Protein AF-A0A7V8SSD1-F1 (afdb_monomer)

Foldseek 3Di:
DVVVVVVVLVVLVVVLVVLVVVLVVLLVVLVVVDDPVSVVSPVVSVVSVVVSVVSVVVSVVVVVVVCVVVQPDPPSPPDPPPPPDDDD

Sequence (88 aa):
MKKTLTTVYGALALLATGLAAFIAVLFLLALALGGAAGGAISEFAGTVARWSISVAAVAVLVGLVHTYVTGTHSLTAGPSRKSGTEES

Mean predicted aligned error: 12.34 Å

Structure (mmCIF, N/CA/C/O backbone):
data_AF-A0A7V8SSD1-F1
#
_entry.id   AF-A0A7V8SSD1-F1
#
loop_
_atom_site.group_PDB
_atom_site.id
_atom_site.type_symbol
_atom_site.label_atom_id
_atom_site.label_alt_id
_atom_site.label_comp_id
_atom_site.label_asym_id
_atom_site.label_entity_id
_atom_site.label_seq_id
_atom_site.pdbx_PDB_ins_code
_atom_site.Cartn_x
_atom_site.Cartn_y
_atom_site.Cartn_z
_atom_site.occupancy
_atom_site.B_iso_or_equiv
_atom_site.auth_seq_id
_atom_site.auth_comp_id
_atom_site.auth_asym_id
_atom_site.auth_atom_id
_atom_site.pdbx_PDB_model_num
ATOM 1 N N . MET A 1 1 ? -8.847 -3.690 26.553 1.00 48.38 1 MET A N 1
ATOM 2 C CA . MET A 1 1 ? -9.114 -4.051 25.138 1.00 48.38 1 MET A CA 1
ATOM 3 C C . MET A 1 1 ? -9.019 -2.877 24.153 1.00 48.38 1 MET A C 1
ATOM 5 O O . MET A 1 1 ? -8.600 -3.104 23.031 1.00 48.38 1 MET A O 1
ATOM 9 N N . LYS A 1 2 ? -9.305 -1.622 24.547 1.00 52.00 2 LYS A N 1
ATOM 10 C CA . LYS A 1 2 ? -9.243 -0.439 23.653 1.00 52.00 2 LYS A CA 1
ATOM 11 C C . LYS A 1 2 ? -7.856 -0.128 23.052 1.00 52.00 2 LYS A C 1
ATOM 13 O O . LYS A 1 2 ? -7.784 0.372 21.93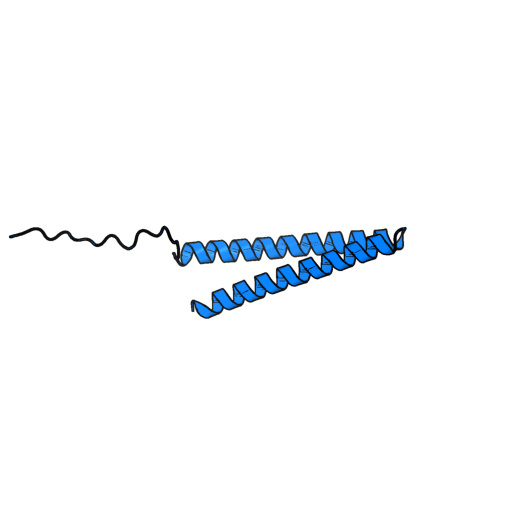8 1.00 52.00 2 LYS A O 1
ATOM 18 N N . LYS A 1 3 ? -6.770 -0.439 23.775 1.00 55.38 3 LYS A N 1
ATOM 19 C CA . LYS A 1 3 ? -5.381 -0.140 23.370 1.00 55.38 3 LYS A CA 1
ATOM 20 C C . LYS A 1 3 ? -4.884 -1.062 22.249 1.00 55.38 3 LYS A C 1
ATOM 22 O O . LYS A 1 3 ? -4.226 -0.612 21.327 1.00 55.38 3 LYS A O 1
ATOM 27 N N . THR A 1 4 ? -5.261 -2.340 22.289 1.00 58.53 4 THR A N 1
ATOM 28 C CA . THR A 1 4 ? -4.829 -3.337 21.303 1.00 58.53 4 THR A CA 1
ATOM 29 C C . THR A 1 4 ? -5.422 -3.062 19.925 1.00 58.53 4 THR A C 1
ATOM 31 O O . THR A 1 4 ? -4.707 -3.155 18.939 1.00 58.53 4 THR A O 1
ATOM 34 N N . LEU A 1 5 ? -6.691 -2.649 19.840 1.00 56.78 5 LEU A N 1
ATOM 35 C CA . LEU A 1 5 ? -7.331 -2.378 18.548 1.00 56.78 5 LEU A CA 1
ATOM 36 C C . LEU A 1 5 ? -6.851 -1.078 17.894 1.00 56.78 5 LEU A C 1
ATOM 38 O O . LEU A 1 5 ? -6.729 -1.033 16.675 1.00 56.78 5 LEU A O 1
ATOM 42 N N . THR A 1 6 ? -6.503 -0.054 18.677 1.00 63.53 6 THR A N 1
ATOM 43 C CA . THR A 1 6 ? -5.857 1.157 18.138 1.00 63.53 6 THR A CA 1
ATOM 44 C C . THR A 1 6 ? -4.435 0.874 17.667 1.00 63.53 6 THR A C 1
ATOM 46 O O . THR A 1 6 ? -4.044 1.357 16.609 1.00 63.53 6 THR A O 1
ATOM 49 N N . THR A 1 7 ? -3.677 0.047 18.391 1.00 70.88 7 THR A N 1
ATOM 50 C CA . THR A 1 7 ? -2.348 -0.399 17.947 1.00 70.88 7 THR A CA 1
ATOM 51 C C . THR A 1 7 ? -2.425 -1.260 16.686 1.00 70.88 7 THR A C 1
ATOM 53 O O . THR A 1 7 ? -1.638 -1.051 15.771 1.00 70.88 7 THR A O 1
ATOM 56 N N . VAL A 1 8 ? -3.388 -2.181 16.600 1.00 69.75 8 VAL A N 1
ATOM 57 C CA . VAL A 1 8 ? -3.596 -3.027 15.414 1.00 69.75 8 VAL A CA 1
ATOM 58 C C . VAL A 1 8 ? -4.032 -2.185 14.216 1.00 69.75 8 VAL A C 1
ATOM 60 O O . VAL A 1 8 ? -3.446 -2.319 13.149 1.00 69.75 8 VAL A O 1
ATOM 63 N N . TYR A 1 9 ? -4.982 -1.262 14.387 1.00 71.06 9 TYR A N 1
ATOM 64 C CA . TYR A 1 9 ? -5.369 -0.332 13.324 1.00 71.06 9 TYR A CA 1
ATOM 65 C C . TYR A 1 9 ? -4.192 0.536 12.870 1.00 71.06 9 TYR A C 1
ATOM 67 O O . TYR A 1 9 ? -3.937 0.637 11.675 1.00 71.06 9 TYR A O 1
ATOM 75 N N . GLY A 1 10 ? -3.443 1.120 13.809 1.00 71.62 10 GLY A N 1
ATOM 76 C CA . GLY A 1 10 ? -2.262 1.922 13.496 1.00 71.62 10 GLY A CA 1
ATOM 77 C C . GLY A 1 10 ? -1.193 1.122 12.751 1.00 71.62 10 GLY A C 1
ATOM 78 O O . GLY A 1 10 ? -0.631 1.619 11.780 1.00 71.62 10 GLY A O 1
ATOM 79 N N . ALA A 1 11 ? -0.959 -0.133 13.144 1.00 76.56 1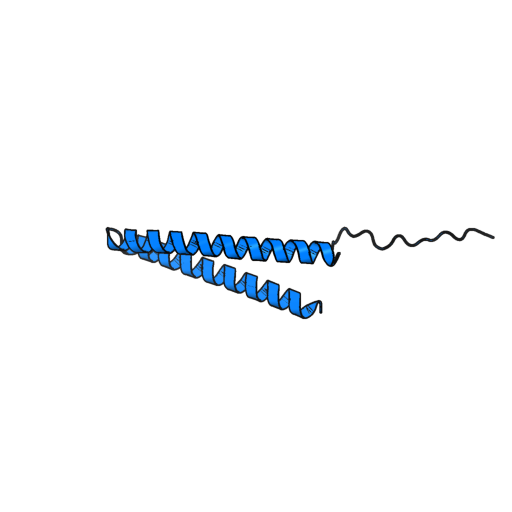1 ALA A N 1
ATOM 80 C CA . ALA A 1 11 ? -0.029 -1.029 12.463 1.00 76.56 11 ALA A CA 1
ATOM 81 C C . ALA A 1 11 ? -0.507 -1.402 11.051 1.00 76.56 11 ALA A C 1
ATOM 83 O O . ALA A 1 11 ? 0.288 -1.363 10.116 1.00 76.56 11 ALA A O 1
ATOM 84 N N . LEU A 1 12 ? -1.798 -1.711 10.871 1.00 76.56 12 LEU A N 1
ATOM 85 C CA . LEU A 1 12 ? -2.366 -1.979 9.546 1.00 76.56 12 LEU A CA 1
ATOM 86 C C . LEU A 1 12 ? -2.323 -0.743 8.648 1.00 76.56 12 LEU A C 1
ATOM 88 O O . LEU A 1 12 ? -1.974 -0.861 7.476 1.00 76.56 12 LEU A O 1
ATOM 92 N N . ALA A 1 13 ? -2.650 0.430 9.188 1.00 75.88 13 ALA A N 1
ATOM 93 C CA . ALA A 1 13 ? -2.578 1.684 8.457 1.00 75.88 13 ALA A CA 1
ATOM 94 C C . ALA A 1 13 ? -1.140 1.948 8.004 1.00 75.88 13 ALA A C 1
ATOM 96 O O . ALA A 1 13 ? -0.924 2.174 6.821 1.00 75.88 13 ALA A O 1
ATOM 97 N N . LEU A 1 14 ? -0.160 1.825 8.906 1.00 81.38 14 LEU A N 1
ATOM 98 C CA . LEU A 1 14 ? 1.256 2.037 8.603 1.00 81.38 14 LEU A CA 1
ATOM 99 C C . LEU A 1 14 ? 1.797 1.033 7.572 1.00 81.38 14 LEU A C 1
ATOM 101 O O . LEU A 1 14 ? 2.547 1.419 6.676 1.00 81.38 14 LEU A O 1
ATOM 105 N N . LEU A 1 15 ? 1.380 -0.235 7.654 1.00 81.81 15 LEU A N 1
ATOM 106 C CA . LEU A 1 15 ? 1.687 -1.242 6.636 1.00 81.81 15 LEU A CA 1
ATOM 107 C C . LEU A 1 15 ? 1.079 -0.880 5.278 1.00 81.81 15 LEU A C 1
ATOM 109 O O . LEU A 1 15 ? 1.767 -0.977 4.264 1.00 81.81 15 LEU A O 1
ATOM 113 N N . ALA A 1 16 ? -0.177 -0.427 5.247 1.00 79.56 16 ALA A N 1
ATOM 114 C CA . ALA A 1 16 ? -0.839 -0.020 4.012 1.00 79.56 16 ALA A CA 1
ATOM 115 C C . ALA A 1 16 ? -0.140 1.186 3.362 1.00 79.56 16 ALA A C 1
ATOM 117 O O . ALA A 1 16 ? 0.109 1.164 2.155 1.00 79.56 16 ALA A O 1
ATOM 118 N N . THR A 1 17 ? 0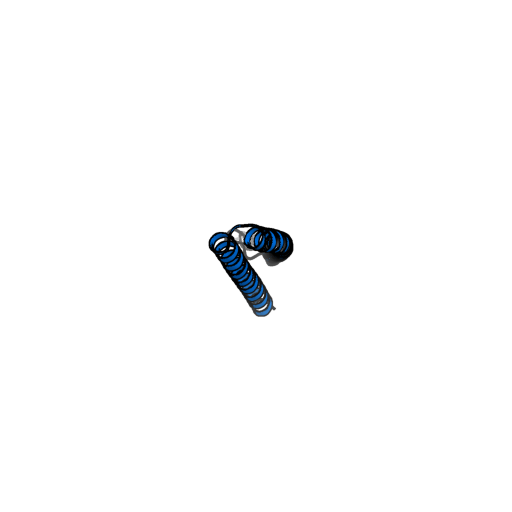.243 2.207 4.138 1.00 82.62 17 THR A N 1
ATOM 119 C CA . THR A 1 17 ? 0.999 3.355 3.608 1.00 82.62 17 THR A CA 1
ATOM 120 C C . THR A 1 17 ? 2.390 2.954 3.131 1.00 82.62 17 THR A C 1
ATOM 122 O O . THR A 1 17 ? 2.827 3.425 2.082 1.00 82.62 17 THR A O 1
ATOM 125 N N . GLY A 1 18 ? 3.081 2.068 3.855 1.00 87.62 18 GLY A N 1
ATOM 126 C CA . GLY A 1 18 ? 4.386 1.548 3.438 1.00 87.62 18 GLY A CA 1
ATOM 127 C C . GLY A 1 18 ? 4.311 0.777 2.118 1.00 87.62 18 GLY A C 1
ATOM 128 O O . GLY A 1 18 ? 5.138 0.981 1.229 1.00 87.62 18 GLY A O 1
ATOM 129 N N . LEU A 1 19 ? 3.276 -0.048 1.948 1.00 83.44 19 LEU A N 1
ATOM 130 C CA . LEU A 1 19 ? 3.057 -0.809 0.720 1.00 83.44 19 LEU A CA 1
ATOM 131 C C . LEU A 1 19 ? 2.702 0.111 -0.460 1.00 83.44 19 LEU A C 1
ATOM 133 O O . LEU A 1 19 ? 3.221 -0.072 -1.560 1.00 83.44 19 LEU A O 1
ATOM 137 N N . ALA A 1 20 ? 1.897 1.150 -0.221 1.00 82.19 20 ALA A N 1
ATOM 138 C CA . ALA A 1 20 ? 1.604 2.176 -1.220 1.00 82.19 20 ALA A CA 1
ATOM 139 C C . ALA A 1 20 ? 2.867 2.942 -1.656 1.00 82.19 20 ALA A C 1
ATOM 141 O O . ALA A 1 20 ? 3.075 3.156 -2.851 1.00 82.19 20 ALA A O 1
ATOM 142 N N . ALA A 1 21 ? 3.742 3.300 -0.711 1.00 87.88 21 ALA A N 1
ATOM 143 C CA . ALA A 1 21 ? 5.019 3.944 -1.014 1.00 87.88 21 ALA A CA 1
ATOM 144 C C . ALA A 1 21 ? 5.938 3.033 -1.844 1.00 87.88 21 ALA A C 1
ATOM 146 O O . ALA A 1 21 ? 6.546 3.483 -2.814 1.00 87.88 21 ALA A O 1
ATOM 147 N N . PHE A 1 22 ? 5.996 1.739 -1.520 1.00 87.94 22 PHE A N 1
ATOM 148 C CA . PHE A 1 22 ? 6.759 0.761 -2.297 1.00 87.94 22 PHE A CA 1
ATOM 149 C C . PHE A 1 22 ? 6.249 0.634 -3.742 1.00 87.94 22 PHE A C 1
ATOM 151 O O . PHE A 1 22 ? 7.040 0.675 -4.685 1.00 87.94 22 PHE A O 1
ATOM 158 N N . ILE A 1 23 ? 4.928 0.556 -3.936 1.00 87.44 23 ILE A N 1
ATOM 159 C CA . ILE A 1 23 ? 4.312 0.534 -5.273 1.00 87.44 23 ILE A CA 1
ATOM 160 C C . ILE A 1 23 ? 4.659 1.807 -6.057 1.00 87.44 23 ILE A C 1
ATOM 162 O O . ILE A 1 23 ? 4.974 1.725 -7.244 1.00 87.44 23 ILE A O 1
ATOM 166 N N . ALA A 1 24 ? 4.654 2.974 -5.406 1.00 88.06 24 ALA A N 1
ATOM 167 C CA . ALA A 1 24 ? 5.033 4.230 -6.050 1.00 88.06 24 ALA A CA 1
ATOM 168 C C . ALA A 1 24 ? 6.479 4.191 -6.579 1.00 88.06 24 ALA A C 1
ATOM 170 O O . ALA A 1 24 ? 6.735 4.626 -7.702 1.00 88.06 24 ALA A O 1
ATOM 171 N N . VAL A 1 25 ? 7.412 3.604 -5.823 1.00 91.06 25 VAL A N 1
ATOM 172 C CA . VAL A 1 25 ? 8.804 3.417 -6.268 1.00 91.06 25 VAL A CA 1
ATOM 173 C C . VAL A 1 25 ? 8.890 2.472 -7.470 1.00 91.06 25 VAL A C 1
ATOM 175 O O . VAL A 1 25 ? 9.618 2.768 -8.416 1.00 91.06 25 VAL A O 1
ATOM 178 N N . LEU A 1 26 ? 8.124 1.376 -7.486 1.00 87.62 26 LEU A N 1
ATOM 179 C CA . LEU A 1 26 ? 8.076 0.464 -8.637 1.00 87.62 26 LEU A CA 1
ATOM 180 C C . LEU A 1 26 ? 7.558 1.155 -9.903 1.00 87.62 26 LEU A C 1
ATOM 182 O O . LEU A 1 26 ? 8.095 0.933 -10.988 1.00 87.62 26 LEU A O 1
ATOM 186 N N . PHE A 1 27 ? 6.561 2.029 -9.767 1.00 86.88 27 PHE A N 1
ATOM 187 C CA . PHE A 1 27 ? 6.069 2.838 -10.881 1.00 86.88 27 PHE A CA 1
ATOM 188 C C . PHE A 1 27 ? 7.115 3.835 -11.388 1.00 86.88 27 PHE A C 1
ATOM 190 O O . PHE A 1 27 ? 7.269 3.983 -12.600 1.00 86.88 27 PHE A O 1
ATOM 197 N N . LEU A 1 28 ? 7.866 4.481 -10.491 1.00 90.06 28 LEU A N 1
ATOM 198 C CA . LEU A 1 28 ? 8.963 5.374 -10.876 1.00 90.06 28 LEU A CA 1
ATOM 199 C C . LEU A 1 28 ? 10.097 4.621 -11.584 1.00 90.06 28 LEU A C 1
ATOM 201 O O . LEU A 1 28 ? 10.620 5.107 -12.584 1.00 90.06 28 LEU A O 1
ATOM 205 N N . LEU A 1 29 ? 10.441 3.420 -11.114 1.00 87.25 29 LEU A N 1
ATOM 206 C CA . LEU A 1 29 ? 11.412 2.538 -11.768 1.00 87.25 29 LEU A CA 1
ATOM 207 C C . LEU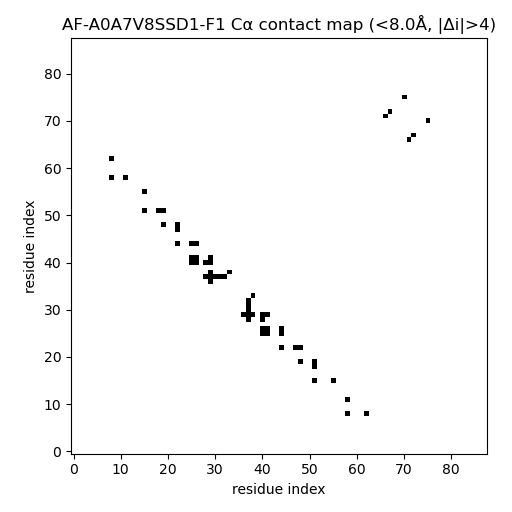 A 1 29 ? 10.944 2.097 -13.158 1.00 87.25 29 LEU A C 1
ATOM 209 O O . LEU A 1 29 ? 11.730 2.133 -14.102 1.00 87.25 29 LEU A O 1
ATOM 213 N N . ALA A 1 30 ? 9.671 1.724 -13.304 1.00 88.00 30 ALA A N 1
ATOM 214 C CA . ALA A 1 30 ? 9.090 1.376 -14.598 1.00 88.00 30 ALA A CA 1
ATOM 215 C C . ALA A 1 30 ? 9.156 2.552 -15.588 1.00 88.00 30 ALA A C 1
ATOM 217 O O . ALA A 1 30 ? 9.518 2.360 -16.751 1.00 88.00 30 ALA A O 1
ATOM 218 N N . LEU A 1 31 ? 8.865 3.766 -15.107 1.00 87.94 31 LEU A N 1
ATOM 219 C CA . LEU A 1 31 ? 8.990 5.010 -15.869 1.00 87.94 31 LEU A CA 1
ATOM 220 C C . LEU A 1 31 ? 10.437 5.296 -16.287 1.00 87.94 31 LEU A C 1
ATOM 222 O O . LEU A 1 31 ? 10.667 5.683 -17.429 1.00 87.94 31 LEU A O 1
ATOM 226 N N . ALA A 1 32 ? 11.399 5.094 -15.384 1.00 91.38 32 ALA A N 1
ATOM 227 C CA . ALA A 1 32 ? 12.813 5.348 -15.649 1.00 91.38 32 ALA A CA 1
ATOM 228 C C . ALA A 1 32 ? 13.428 4.343 -16.637 1.00 91.38 32 ALA A C 1
ATOM 230 O O . ALA A 1 32 ? 14.261 4.724 -17.456 1.00 91.38 32 ALA A O 1
ATOM 231 N N . LEU A 1 33 ? 13.033 3.067 -16.565 1.00 91.19 33 LEU A N 1
ATOM 232 C CA . LEU A 1 33 ? 13.549 2.010 -17.442 1.00 91.19 33 LEU A CA 1
ATOM 233 C C . LEU A 1 33 ? 12.937 2.066 -18.846 1.00 91.19 33 LEU A C 1
ATOM 235 O O . LEU A 1 33 ? 13.647 1.865 -19.830 1.00 91.19 33 LEU A O 1
ATOM 239 N N . GLY A 1 34 ? 11.631 2.329 -18.946 1.00 84.81 34 GLY A N 1
ATOM 240 C CA . GLY A 1 34 ? 10.910 2.336 -20.217 1.00 84.81 34 GLY A CA 1
ATOM 241 C C . GLY A 1 34 ? 10.964 1.001 -20.983 1.00 84.81 34 GLY A C 1
ATOM 242 O O . GLY A 1 34 ? 11.488 -0.016 -20.519 1.00 84.81 34 GLY A O 1
ATOM 243 N N . GLY A 1 35 ? 10.375 0.992 -22.182 1.00 87.75 35 GLY A N 1
ATOM 244 C CA . GLY A 1 35 ? 10.388 -0.168 -23.081 1.00 87.75 35 GLY A CA 1
ATOM 245 C C . GLY A 1 35 ? 9.739 -1.432 -22.496 1.00 87.75 35 GLY A C 1
ATOM 246 O O . GLY A 1 35 ? 8.882 -1.371 -21.614 1.00 87.75 35 GLY A O 1
ATOM 247 N N . ALA A 1 36 ? 10.150 -2.600 -22.997 1.00 85.50 36 ALA A N 1
ATOM 248 C CA . ALA A 1 36 ? 9.590 -3.892 -22.586 1.00 85.50 36 ALA A CA 1
ATOM 249 C C . ALA A 1 36 ? 9.836 -4.213 -21.096 1.00 85.50 36 ALA A C 1
ATOM 251 O O . ALA A 1 36 ? 8.973 -4.788 -20.436 1.00 85.50 36 ALA A O 1
ATOM 252 N N . ALA A 1 37 ? 10.986 -3.797 -20.551 1.00 82.00 37 ALA A N 1
ATOM 253 C CA . ALA A 1 37 ? 11.328 -3.999 -19.143 1.00 82.00 37 ALA A CA 1
ATOM 254 C C . ALA A 1 37 ? 10.467 -3.130 -18.210 1.00 82.00 37 ALA A C 1
ATOM 256 O O . ALA A 1 37 ? 9.941 -3.632 -17.216 1.00 82.00 37 ALA A O 1
ATOM 257 N N . GLY A 1 38 ? 10.258 -1.853 -18.551 1.00 83.50 38 GLY A N 1
ATOM 258 C CA . GLY A 1 38 ? 9.350 -0.971 -17.815 1.00 83.50 38 GLY A CA 1
ATOM 259 C C . GLY A 1 38 ? 7.896 -1.452 -17.866 1.00 83.50 38 GLY A C 1
ATOM 260 O O . GLY A 1 38 ? 7.210 -1.425 -16.846 1.00 83.50 38 GLY A O 1
ATOM 261 N N . GLY A 1 39 ? 7.450 -1.975 -19.015 1.00 84.69 39 GLY A N 1
ATOM 262 C CA . GLY A 1 39 ? 6.115 -2.561 -19.173 1.00 84.69 39 GLY A CA 1
ATOM 263 C C . GLY A 1 39 ? 5.845 -3.716 -18.202 1.00 84.69 39 GLY A C 1
ATOM 264 O O . GLY A 1 39 ? 4.861 -3.674 -17.465 1.00 84.69 39 GLY A O 1
ATOM 265 N N . ALA A 1 40 ? 6.755 -4.693 -18.122 1.00 87.62 40 ALA A N 1
ATOM 266 C CA . ALA A 1 40 ? 6.612 -5.843 -17.224 1.00 87.62 40 ALA A CA 1
ATOM 267 C C . ALA A 1 40 ? 6.589 -5.440 -15.736 1.00 87.62 40 ALA A C 1
ATOM 269 O O . ALA A 1 40 ? 5.794 -5.959 -14.950 1.00 87.62 40 ALA A O 1
ATOM 270 N N . ILE A 1 41 ? 7.433 -4.477 -15.347 1.00 85.50 41 ILE A N 1
ATOM 271 C CA . ILE A 1 41 ? 7.474 -3.956 -13.971 1.00 85.50 41 ILE A CA 1
ATOM 272 C C . ILE A 1 41 ? 6.183 -3.195 -13.644 1.00 85.50 41 ILE A C 1
ATOM 274 O O . ILE A 1 41 ? 5.658 -3.329 -12.539 1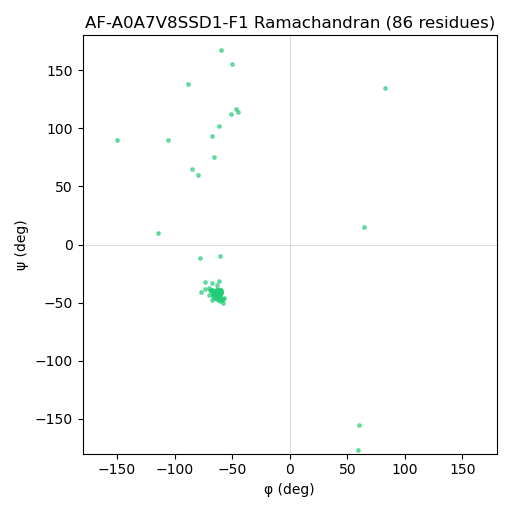.00 85.50 41 ILE A O 1
ATOM 278 N N . SER A 1 42 ? 5.640 -2.433 -14.597 1.00 86.88 42 SER A N 1
ATOM 279 C CA . SER A 1 42 ? 4.395 -1.683 -14.412 1.00 86.88 42 SER A CA 1
ATOM 280 C C . SER A 1 42 ? 3.174 -2.604 -14.292 1.00 86.88 42 SER A C 1
ATOM 282 O O . SER A 1 42 ? 2.325 -2.388 -13.427 1.00 86.88 42 SER A O 1
ATOM 284 N N . GLU A 1 43 ? 3.109 -3.677 -15.082 1.00 89.25 43 GLU A N 1
ATOM 285 C CA . GLU A 1 43 ? 2.032 -4.673 -15.005 1.00 89.25 43 GLU A CA 1
ATOM 286 C C . GLU A 1 43 ? 2.065 -5.455 -13.680 1.00 89.25 43 GLU A C 1
ATOM 288 O O . GLU A 1 43 ? 1.034 -5.640 -13.016 1.00 89.25 43 GLU A O 1
ATOM 293 N N . PHE A 1 44 ? 3.265 -5.832 -13.229 1.00 87.44 44 PHE A N 1
ATOM 294 C CA . PHE A 1 44 ? 3.458 -6.433 -11.912 1.00 87.44 44 PHE A CA 1
ATOM 295 C C . PHE A 1 44 ? 3.056 -5.468 -10.785 1.00 87.44 44 PHE A C 1
ATOM 297 O O . PHE A 1 44 ? 2.282 -5.841 -9.898 1.00 87.44 44 PHE A O 1
ATOM 304 N N . ALA A 1 45 ? 3.505 -4.209 -10.844 1.00 85.19 45 ALA A N 1
ATOM 305 C CA . ALA A 1 45 ? 3.145 -3.178 -9.871 1.00 85.19 45 ALA A CA 1
ATOM 306 C C . ALA A 1 45 ? 1.628 -2.930 -9.829 1.00 85.19 45 ALA A C 1
ATOM 308 O O . ALA A 1 45 ? 1.059 -2.800 -8.745 1.00 85.19 45 ALA A O 1
ATOM 309 N N . GLY A 1 46 ? 0.953 -2.934 -10.982 1.00 86.00 46 GLY A N 1
ATOM 310 C CA . GLY A 1 46 ? -0.503 -2.819 -11.073 1.00 86.00 46 GLY A CA 1
ATOM 311 C C . GLY A 1 46 ? -1.236 -3.992 -10.416 1.00 86.00 46 GLY A C 1
ATOM 312 O O . GLY A 1 46 ? -2.206 -3.791 -9.679 1.00 86.00 46 GLY A O 1
ATOM 313 N N . THR A 1 47 ? -0.743 -5.217 -10.609 1.00 88.19 47 THR A N 1
ATOM 314 C CA . THR A 1 47 ? -1.306 -6.415 -9.965 1.00 88.19 47 THR A CA 1
ATOM 315 C C . THR A 1 47 ? -1.149 -6.353 -8.447 1.00 88.19 47 THR A C 1
ATOM 317 O O . THR A 1 47 ? -2.117 -6.563 -7.710 1.00 88.19 47 THR A O 1
ATOM 320 N N . VAL A 1 48 ? 0.044 -5.993 -7.970 1.00 84.75 48 VAL A N 1
ATOM 321 C CA . VAL A 1 48 ? 0.329 -5.834 -6.537 1.00 84.75 48 VAL A CA 1
ATOM 322 C C . VAL A 1 48 ? -0.515 -4.709 -5.928 1.00 84.75 48 VAL A C 1
ATOM 324 O O . VAL A 1 48 ? -1.073 -4.880 -4.843 1.00 84.75 48 VAL A O 1
ATOM 327 N N . ALA A 1 49 ? -0.703 -3.598 -6.645 1.00 84.88 49 ALA A N 1
ATOM 328 C CA . ALA A 1 49 ? -1.566 -2.501 -6.214 1.00 84.88 49 ALA A CA 1
ATOM 329 C C . ALA A 1 49 ? -3.023 -2.940 -6.039 1.00 84.88 49 ALA A C 1
ATOM 331 O O . ALA A 1 49 ? -3.647 -2.619 -5.027 1.00 84.88 49 ALA A O 1
ATOM 332 N N . ARG A 1 50 ? -3.564 -3.725 -6.976 1.00 87.38 50 ARG A N 1
ATOM 333 C CA . ARG A 1 50 ?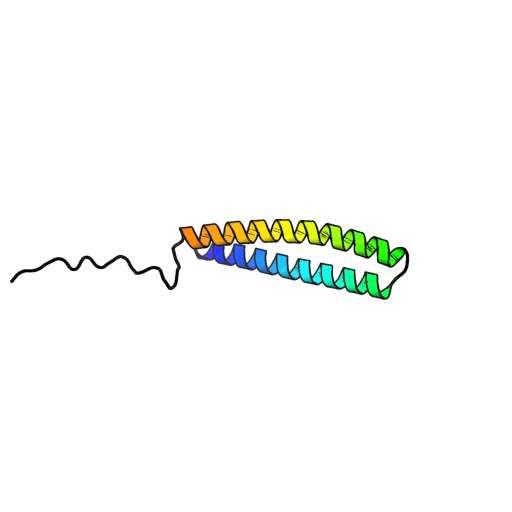 -4.951 -4.210 -6.906 1.00 87.38 50 ARG A CA 1
ATOM 334 C C . ARG A 1 50 ? -5.197 -5.095 -5.679 1.00 87.38 50 ARG A C 1
ATOM 336 O O . ARG A 1 50 ? -6.219 -4.945 -5.002 1.00 87.38 50 ARG A O 1
ATOM 343 N N . TRP A 1 51 ? -4.248 -5.972 -5.358 1.00 83.88 51 TRP A N 1
ATOM 344 C CA . TRP A 1 51 ? -4.292 -6.782 -4.137 1.00 83.88 51 TRP A CA 1
ATOM 345 C C . TRP A 1 51 ? -4.142 -5.927 -2.876 1.00 83.88 51 TRP A C 1
ATOM 347 O O . TRP A 1 51 ? -4.938 -6.069 -1.947 1.00 83.88 51 TRP A O 1
ATOM 357 N N . SER A 1 52 ? -3.197 -4.984 -2.870 1.00 79.38 52 SER A N 1
ATOM 358 C CA . SER A 1 52 ? -2.978 -4.052 -1.756 1.00 79.38 52 SER A CA 1
ATOM 359 C C . SER A 1 52 ? -4.235 -3.242 -1.425 1.00 79.38 52 SER A C 1
ATOM 361 O O . SER A 1 52 ? -4.618 -3.139 -0.261 1.00 79.38 52 SER A O 1
ATOM 363 N N . ILE A 1 53 ? -4.909 -2.696 -2.441 1.00 84.62 53 ILE A N 1
ATOM 364 C CA . ILE A 1 53 ? -6.145 -1.919 -2.268 1.00 84.62 53 ILE A CA 1
ATOM 365 C C . ILE A 1 53 ? -7.260 -2.797 -1.694 1.00 84.62 53 ILE A C 1
ATOM 367 O O . ILE A 1 53 ? -7.978 -2.363 -0.797 1.00 84.62 53 ILE A O 1
ATOM 371 N N . SER A 1 54 ? -7.382 -4.038 -2.166 1.00 85.06 54 SER A N 1
ATOM 372 C CA . SER A 1 54 ? -8.406 -4.970 -1.678 1.00 85.06 54 SER A CA 1
ATOM 373 C C . SER A 1 54 ? -8.211 -5.288 -0.191 1.00 85.06 54 SER A C 1
ATOM 375 O O . SER A 1 54 ? -9.163 -5.229 0.586 1.00 85.06 54 SER A O 1
ATOM 377 N N . VAL A 1 55 ? -6.970 -5.546 0.232 1.00 79.69 55 VAL A N 1
ATOM 378 C CA . VAL A 1 55 ? -6.635 -5.781 1.646 1.00 79.69 55 VAL A CA 1
ATOM 379 C C . VAL A 1 55 ? -6.875 -4.524 2.489 1.00 79.69 55 VAL A C 1
ATOM 381 O O . VAL A 1 55 ? -7.466 -4.612 3.567 1.00 79.69 55 VAL A O 1
ATOM 384 N N . ALA A 1 56 ? -6.484 -3.348 1.990 1.00 79.00 56 ALA A N 1
ATOM 385 C CA . ALA A 1 56 ? -6.723 -2.077 2.670 1.00 79.00 56 ALA A CA 1
ATOM 386 C C . ALA A 1 56 ? -8.224 -1.795 2.850 1.00 79.00 56 ALA A C 1
ATOM 388 O O . ALA A 1 56 ? -8.646 -1.389 3.931 1.00 79.00 56 ALA A O 1
ATOM 389 N N . ALA A 1 57 ? -9.045 -2.067 1.835 1.00 84.00 57 ALA A N 1
ATOM 390 C CA . ALA A 1 57 ? -10.493 -1.896 1.911 1.00 84.00 57 ALA A CA 1
ATOM 391 C C . ALA A 1 57 ? -11.122 -2.790 2.992 1.00 84.00 57 ALA A C 1
ATOM 393 O O . ALA A 1 57 ? -11.942 -2.315 3.779 1.00 84.00 57 ALA A O 1
ATOM 394 N N . VAL A 1 58 ? -10.700 -4.056 3.091 1.00 82.00 58 VAL A N 1
ATOM 395 C CA . VAL A 1 58 ? -11.161 -4.972 4.151 1.00 82.00 58 VAL A CA 1
ATOM 396 C C . VAL A 1 58 ? -10.738 -4.468 5.533 1.00 82.00 58 VAL A C 1
ATOM 398 O O . VAL A 1 58 ? -11.553 -4.446 6.455 1.00 82.00 58 VAL A O 1
ATOM 401 N N . ALA A 1 59 ? -9.497 -4.001 5.680 1.00 78.19 59 ALA A N 1
ATOM 402 C CA . ALA A 1 59 ? -9.006 -3.433 6.934 1.00 78.19 59 ALA A CA 1
ATOM 403 C C . ALA A 1 59 ? -9.809 -2.197 7.373 1.00 78.19 59 ALA A C 1
ATOM 405 O O . ALA A 1 59 ? -10.182 -2.083 8.544 1.00 78.19 59 ALA A O 1
ATOM 406 N N . VAL A 1 60 ? -10.123 -1.299 6.433 1.00 81.31 60 VAL A N 1
ATOM 407 C CA . VAL A 1 60 ? -10.958 -0.114 6.682 1.00 81.31 60 VAL A CA 1
ATOM 408 C C . VAL A 1 60 ? -12.374 -0.521 7.073 1.00 81.31 60 VAL A C 1
ATOM 410 O O . VAL A 1 60 ? -12.906 0.025 8.037 1.00 81.31 60 VAL A O 1
ATOM 413 N N . LEU A 1 61 ? -12.971 -1.501 6.388 1.00 84.12 61 LEU A N 1
ATOM 414 C CA . LEU A 1 61 ? -14.309 -1.999 6.712 1.00 84.12 61 LEU A CA 1
ATOM 415 C C . LEU A 1 61 ? -14.368 -2.537 8.150 1.00 84.12 61 LEU A C 1
ATOM 417 O O . LEU A 1 61 ? -15.253 -2.164 8.918 1.00 84.12 61 LEU A O 1
ATOM 421 N N . VAL A 1 62 ? -13.393 -3.361 8.541 1.00 80.25 62 VAL A N 1
ATOM 422 C CA . VAL A 1 62 ? -13.292 -3.899 9.906 1.00 80.25 62 VAL A CA 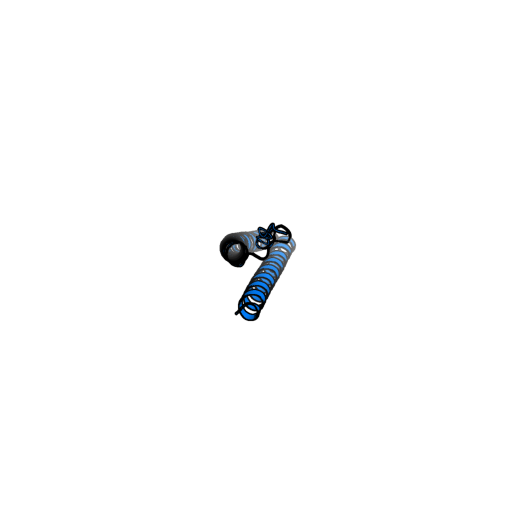1
ATOM 423 C C . VAL A 1 62 ? -13.086 -2.773 10.926 1.00 80.25 62 VAL A C 1
ATOM 425 O O . VAL A 1 62 ? -13.747 -2.756 11.966 1.00 80.25 62 VAL A O 1
ATOM 428 N N . GLY A 1 63 ? -12.222 -1.801 10.620 1.00 74.56 63 GLY A N 1
ATOM 429 C CA . GLY A 1 63 ? -12.004 -0.620 11.457 1.00 74.56 63 GLY A CA 1
ATOM 430 C C . GLY A 1 63 ? -13.269 0.225 11.635 1.00 74.56 63 GLY A C 1
ATOM 431 O O . GLY A 1 63 ? -13.555 0.685 12.744 1.00 74.56 63 GLY A O 1
ATOM 432 N N . LEU A 1 64 ? -14.066 0.376 10.577 1.00 79.06 64 LEU A N 1
ATOM 433 C CA . LEU A 1 64 ? -15.330 1.105 10.597 1.00 79.06 64 LEU A CA 1
ATOM 434 C C . LEU A 1 64 ? -16.383 0.383 11.446 1.00 79.06 64 LEU A C 1
ATOM 436 O O . LEU A 1 64 ? -16.981 1.008 12.321 1.00 79.06 64 LEU A O 1
ATOM 440 N N . VAL A 1 65 ? -16.558 -0.929 11.250 1.00 80.44 65 VAL A N 1
ATOM 441 C CA . VAL A 1 65 ? -17.470 -1.757 12.060 1.00 80.44 65 VAL A CA 1
ATOM 442 C C . VAL A 1 65 ? -17.087 -1.684 13.536 1.00 80.44 65 VAL A C 1
ATOM 444 O O . VAL A 1 65 ? -17.937 -1.425 14.386 1.00 80.44 65 VAL A O 1
ATOM 447 N N . HIS A 1 66 ? -15.801 -1.833 13.852 1.00 71.75 66 HIS A N 1
ATOM 448 C CA . HIS A 1 66 ? -15.315 -1.702 15.223 1.00 71.75 66 HIS A CA 1
ATOM 449 C C . HIS A 1 66 ? -15.602 -0.314 15.815 1.00 71.75 66 HIS A C 1
ATOM 451 O O . HIS A 1 66 ? -16.012 -0.208 16.973 1.00 71.75 66 HIS A O 1
ATOM 457 N N . THR A 1 67 ? -15.405 0.749 15.033 1.00 71.56 67 THR A N 1
ATOM 458 C CA . THR A 1 67 ? -15.669 2.127 15.473 1.00 71.56 67 THR A CA 1
ATOM 459 C C . THR A 1 67 ? -17.150 2.330 15.791 1.00 71.56 67 THR A C 1
ATOM 461 O O . THR A 1 67 ? -17.472 2.898 16.834 1.00 71.56 67 THR A O 1
ATOM 464 N N . TYR A 1 68 ? -18.039 1.793 14.951 1.00 73.81 68 TYR A N 1
ATOM 465 C CA . TYR A 1 68 ? -19.487 1.825 15.169 1.00 73.81 68 TYR A CA 1
ATOM 466 C C . TYR A 1 68 ? -19.910 1.047 16.421 1.00 73.81 68 TYR A C 1
ATOM 468 O O . TYR A 1 68 ? -20.665 1.562 17.241 1.00 73.81 68 TYR A O 1
ATOM 476 N N . VAL A 1 69 ? -19.388 -0.167 16.618 1.00 74.06 69 VAL A N 1
ATOM 477 C CA . VAL A 1 69 ? -19.719 -0.999 17.791 1.00 74.06 69 VAL A CA 1
ATOM 478 C C . VAL A 1 69 ? -19.173 -0.397 19.093 1.00 74.06 69 VAL A C 1
ATOM 480 O O . VAL A 1 69 ? -19.802 -0.513 20.141 1.00 74.06 69 VAL A O 1
ATOM 483 N N . THR A 1 70 ? -18.018 0.275 19.049 1.00 68.75 70 THR A N 1
ATOM 484 C CA . THR A 1 70 ? -17.387 0.866 20.247 1.00 68.75 70 THR A CA 1
ATOM 485 C C . THR A 1 70 ? -18.050 2.180 20.680 1.00 68.75 70 THR A C 1
ATOM 487 O O . THR A 1 70 ? -17.796 2.656 21.789 1.00 68.75 70 THR A O 1
ATOM 490 N N . GLY A 1 71 ? -18.917 2.766 19.846 1.00 56.53 71 GLY A N 1
ATOM 491 C CA . GLY A 1 71 ? -19.762 3.904 20.220 1.00 56.53 71 GLY A CA 1
ATOM 492 C C . GLY A 1 71 ? -19.001 5.192 20.556 1.00 56.53 71 GLY A C 1
ATOM 493 O O . GLY A 1 71 ? -19.579 6.114 21.131 1.00 56.53 71 GLY A O 1
ATOM 494 N N . THR A 1 72 ? -17.714 5.293 20.210 1.00 55.50 72 THR A N 1
ATOM 495 C CA . THR A 1 72 ? -16.907 6.514 20.358 1.00 55.50 72 THR A CA 1
ATOM 496 C C . THR A 1 72 ? -17.210 7.484 19.218 1.00 55.50 72 THR A C 1
ATOM 498 O O 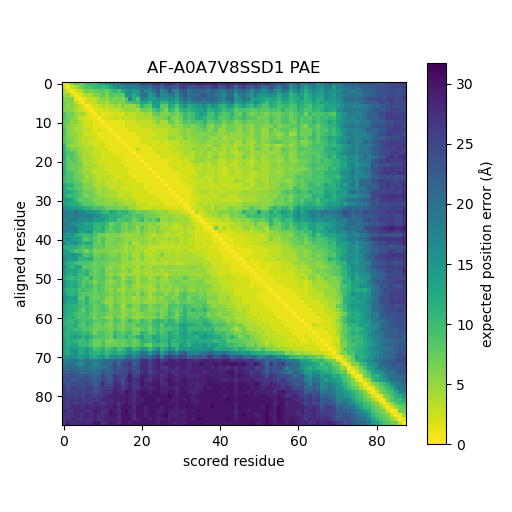. THR A 1 72 ? -16.326 7.822 18.434 1.00 55.50 72 THR A O 1
ATOM 501 N N . HIS A 1 73 ? -18.463 7.918 19.088 1.00 53.03 73 HIS A N 1
ATOM 502 C CA . HIS A 1 73 ? -18.787 9.073 18.264 1.00 53.03 73 HIS A CA 1
ATOM 503 C C . HIS A 1 73 ? -18.681 10.336 19.116 1.00 53.03 73 HIS A C 1
ATOM 505 O O . HIS A 1 73 ? -19.205 10.399 20.225 1.00 53.03 73 HIS A O 1
ATOM 511 N N . SER A 1 74 ? -18.099 11.392 18.546 1.00 51.16 74 SER A N 1
ATOM 512 C CA . SER A 1 74 ? -18.256 12.762 19.056 1.00 51.16 74 SER A CA 1
ATOM 513 C C . SER A 1 74 ? -19.725 13.237 19.039 1.00 51.16 74 SER A C 1
ATOM 515 O O . SER A 1 74 ? -20.028 14.289 19.589 1.00 51.16 74 SER A O 1
ATOM 517 N N . LEU A 1 75 ? -20.623 12.471 18.403 1.00 49.06 75 LEU A N 1
ATOM 518 C CA . LEU A 1 75 ? -22.073 12.678 18.323 1.00 49.06 75 LEU A CA 1
ATOM 519 C C . LEU A 1 75 ? -22.875 11.576 19.036 1.00 49.06 75 LEU A C 1
ATOM 521 O O . LEU A 1 75 ? -24.097 11.537 18.901 1.00 49.06 75 LEU A O 1
ATOM 525 N N . THR A 1 76 ? -22.228 10.684 19.803 1.00 46.72 76 THR A N 1
ATOM 526 C CA . THR A 1 76 ? -22.959 9.833 20.747 1.00 46.72 76 THR A CA 1
ATOM 527 C C . THR A 1 76 ? -23.481 10.778 21.817 1.00 46.72 76 THR A C 1
ATOM 529 O O . THR A 1 76 ? -22.760 11.125 22.753 1.00 46.72 76 THR A O 1
ATOM 532 N N . ALA A 1 77 ? -24.717 11.249 21.640 1.00 47.41 77 ALA A N 1
ATOM 533 C CA . ALA A 1 77 ? -25.500 11.817 22.718 1.00 47.41 77 ALA A CA 1
ATOM 534 C C . ALA A 1 77 ? -25.324 10.868 23.906 1.00 47.41 77 ALA A C 1
ATOM 536 O O . ALA A 1 77 ? -25.647 9.681 23.812 1.00 47.41 77 ALA A O 1
ATOM 537 N N . GLY A 1 78 ? -24.681 11.368 24.966 1.00 47.56 78 GLY A N 1
ATOM 538 C CA . GLY A 1 78 ? -24.448 10.593 26.176 1.00 47.56 78 GLY A CA 1
ATOM 539 C C . GLY A 1 78 ? -25.760 9.960 26.640 1.00 47.56 78 GLY A C 1
ATOM 540 O O . GLY A 1 78 ? -26.827 10.475 26.291 1.00 47.56 78 GLY A O 1
ATOM 541 N N . PRO A 1 79 ? -25.712 8.846 27.395 1.00 44.38 79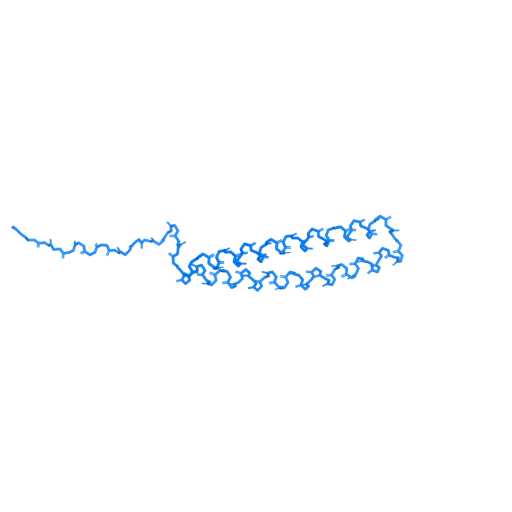 PRO A N 1
ATOM 542 C CA . PRO A 1 79 ? -26.923 8.222 27.911 1.00 44.38 79 PRO A CA 1
ATOM 543 C C . PRO A 1 79 ? -27.791 9.318 28.518 1.00 44.38 79 PRO A C 1
ATOM 545 O O . PRO A 1 79 ? -27.338 10.026 29.420 1.00 44.38 79 PRO A O 1
ATOM 548 N N . SER A 1 80 ? -28.977 9.519 27.934 1.00 46.69 80 SER A N 1
ATOM 549 C CA . SER A 1 80 ? -29.908 10.552 28.364 1.00 46.69 80 SER A CA 1
ATOM 550 C C . SER A 1 80 ? -30.072 10.392 29.865 1.00 46.69 80 SER A C 1
ATOM 552 O O . SER A 1 80 ? -30.539 9.355 30.348 1.00 46.69 80 SER A O 1
ATOM 554 N N . ARG A 1 81 ? -29.567 11.377 30.610 1.00 46.72 81 ARG A N 1
ATOM 555 C CA . ARG A 1 81 ? -29.696 11.438 32.055 1.00 46.72 81 ARG A CA 1
ATOM 556 C C . ARG A 1 81 ? -31.195 11.515 32.292 1.00 46.72 81 ARG A C 1
ATOM 558 O O . ARG A 1 81 ? -31.799 12.556 32.067 1.00 46.72 81 ARG A O 1
ATOM 565 N N . LYS A 1 82 ? -31.799 10.391 32.676 1.00 47.69 82 LYS A N 1
ATOM 566 C CA . LYS A 1 82 ? -33.189 10.308 33.114 1.00 47.69 82 LYS A CA 1
ATOM 567 C C . LYS A 1 82 ? -33.301 11.103 34.420 1.00 47.69 82 LYS A C 1
ATOM 569 O O . LYS A 1 82 ? -33.322 10.523 35.496 1.00 47.69 82 LYS A O 1
ATOM 574 N N . SER A 1 83 ? -33.303 12.432 34.341 1.00 45.88 83 SER A N 1
ATOM 575 C CA . SER A 1 83 ? -33.700 13.318 35.435 1.00 45.88 83 SER A CA 1
ATOM 576 C C . SER A 1 83 ? -35.216 13.468 35.379 1.00 45.88 83 SER A C 1
ATOM 578 O O . SER A 1 83 ? -35.749 14.522 35.051 1.00 45.88 83 SER A O 1
ATOM 580 N N . GLY A 1 84 ? -35.896 12.349 35.610 1.00 48.78 84 GLY A N 1
ATOM 581 C CA . GLY A 1 84 ? -37.296 12.325 35.990 1.00 48.78 84 GLY A CA 1
ATOM 582 C C . GLY A 1 84 ? -37.344 11.989 37.469 1.00 48.78 84 GLY A C 1
ATOM 583 O O . GLY A 1 84 ? -37.344 10.814 37.829 1.00 48.78 84 GLY A O 1
ATOM 584 N N . THR A 1 85 ? -37.307 13.015 38.311 1.00 42.75 85 THR A N 1
ATOM 585 C CA . THR A 1 85 ? -37.884 12.983 39.658 1.00 42.75 85 THR A CA 1
ATOM 586 C C . THR A 1 85 ? -38.305 14.416 39.952 1.00 42.75 85 THR A C 1
ATOM 588 O O . THR A 1 85 ? -37.501 15.258 40.343 1.00 42.75 85 THR A O 1
ATOM 591 N N . GLU A 1 86 ? -39.550 14.689 39.571 1.00 46.44 86 GLU A N 1
ATOM 592 C CA . GLU A 1 86 ? -40.382 15.729 40.159 1.00 46.44 86 GLU A CA 1
ATOM 593 C C . GLU A 1 86 ? -40.576 15.465 41.663 1.00 46.44 86 GLU A C 1
ATOM 595 O O . GLU A 1 86 ? -40.338 14.353 42.135 1.00 46.44 86 GLU A O 1
ATOM 600 N N . GLU A 1 87 ? -41.097 16.494 42.334 1.00 45.59 87 GLU A N 1
ATOM 601 C CA . GLU A 1 87 ? -41.670 16.519 43.689 1.00 45.59 87 GLU A CA 1
ATOM 602 C C . GLU A 1 87 ? -40.673 16.652 44.853 1.00 45.59 87 GLU A C 1
ATOM 604 O O . GLU A 1 87 ? -39.676 15.945 44.932 1.00 45.59 87 GLU A O 1
ATOM 609 N N . SER A 1 88 ? -40.899 17.495 45.858 1.00 37.19 88 SER A N 1
ATOM 610 C CA . SER A 1 88 ? -41.753 18.672 46.059 1.00 37.19 88 SER A CA 1
ATOM 611 C C . SER A 1 88 ? -41.304 19.317 47.373 1.00 37.19 88 SER A C 1
ATOM 613 O O . SER A 1 88 ? -40.635 18.622 48.174 1.00 37.19 88 SER A O 1
#

Solvent-accessible surface area (backbone atoms only — not comparable to full-atom values): 5117 Å² total; per-residue (Å²): 117,76,67,59,54,53,52,50,50,50,51,53,49,52,50,49,52,52,51,53,52,51,44,52,52,41,46,52,49,16,65,72,64,36,70,74,67,12,50,55,43,38,54,50,38,50,53,53,48,54,53,51,52,53,53,48,51,53,52,50,50,54,52,49,52,50,48,62,74,67,56,80,47,100,78,52,72,65,81,77,78,80,83,78,75,80,88,132

Radius of gyration: 22.84 Å; Cα contacts (8 Å, |Δi|>4): 31; chains: 1; bounding box: 55×26×69 Å

pLDDT: mean 73.57, std 15.71, range [37.19, 91.38]

Secondary structure (DSSP, 8-state):
-HHHHHHHHHHHHHHHHHHHHHHHHHHHHHHHH-HHHHHHHHHHHHHHHHHHHHHHHHHHHHHHHHHHHHT--TT-------------